Protein AF-A0A2T7SQQ6-F1 (afdb_monomer_lite)

Secondary structure (DSSP, 8-state):
-PPP---PPPPHHHHHHHHHHHHHHHHHHHHHHHHHHHHHHHHHHHHHHTT---TTT-GGGTT--HHHHHHHHHHHHHHHHHHHHHTTSPPHHHHTT-EEEEEEE--TT-SS-EEEEEEEEEETTEEEEEEEEEETTEEEEEEES-HHHHHHHHHHHHHHHHH-

Foldseek 3Di:
DDDPPPPPDPQLQVVVQVVVQVLVLQLQVQLVVLVVLLVVLVVVLVCLVVVHDCCVVPVVCPPPDSVVSNVVSVVSNVVSNVRSQCSLADDPLLNVFWDKDWDWADDPPAPGIKIWIWTWGQFPQGIWIWIWIDDRSDIGIHIDDDSVRSVRSVVVSVVSNVVD

Structure (mmCIF, N/CA/C/O backbone):
data_AF-A0A2T7SQQ6-F1
#
_entry.id   AF-A0A2T7SQQ6-F1
#
loop_
_atom_site.group_PDB
_atom_site.id
_atom_site.type_symbol
_atom_site.label_atom_id
_atom_site.label_alt_id
_atom_site.label_comp_id
_atom_site.label_asym_id
_atom_site.label_entity_id
_atom_site.label_seq_id
_atom_site.pdbx_PDB_ins_code
_atom_site.Cartn_x
_atom_site.Cartn_y
_atom_site.Cartn_z
_atom_site.occupancy
_atom_site.B_iso_or_equiv
_atom_site.auth_seq_id
_atom_site.auth_comp_id
_atom_site.auth_asym_id
_atom_site.auth_atom_id
_atom_site.pdbx_PDB_model_num
ATOM 1 N N . MET A 1 1 ? 51.250 0.784 -14.776 1.00 35.19 1 MET A N 1
ATOM 2 C CA . MET A 1 1 ? 50.158 1.721 -14.440 1.00 35.19 1 MET A CA 1
ATOM 3 C C . MET A 1 1 ? 48.859 0.943 -14.462 1.00 35.19 1 MET A C 1
ATOM 5 O O . MET A 1 1 ? 48.347 0.648 -15.534 1.00 35.19 1 MET A O 1
ATOM 9 N N . THR A 1 2 ? 48.395 0.526 -13.291 1.00 37.59 2 THR A N 1
ATOM 10 C CA . THR A 1 2 ? 47.100 -0.133 -13.105 1.00 37.59 2 THR A CA 1
ATOM 11 C C . THR A 1 2 ? 46.028 0.937 -13.285 1.00 37.59 2 THR A C 1
ATOM 13 O O . THR A 1 2 ? 46.071 1.956 -12.595 1.00 37.59 2 THR A O 1
ATOM 16 N N . ARG A 1 3 ? 45.139 0.776 -14.271 1.00 37.16 3 ARG A N 1
ATOM 17 C CA . ARG A 1 3 ? 43.975 1.661 -14.404 1.00 37.16 3 ARG A CA 1
ATOM 18 C C . ARG A 1 3 ? 43.125 1.499 -13.137 1.00 37.16 3 ARG A C 1
ATOM 20 O O . ARG A 1 3 ? 42.984 0.363 -12.689 1.00 37.16 3 ARG A O 1
ATOM 27 N N . PRO A 1 4 ? 42.597 2.583 -12.547 1.00 46.09 4 PRO A N 1
ATOM 28 C CA . PRO A 1 4 ? 41.595 2.439 -11.506 1.00 46.09 4 PRO A CA 1
ATOM 29 C C . PRO A 1 4 ? 40.387 1.750 -12.140 1.00 46.09 4 PRO A C 1
ATOM 31 O O . PRO A 1 4 ? 39.918 2.202 -13.188 1.00 46.09 4 PRO A O 1
ATOM 34 N N . ASP A 1 5 ? 39.915 0.662 -11.538 1.00 43.72 5 ASP A N 1
ATOM 35 C CA . ASP A 1 5 ? 38.599 0.121 -11.856 1.00 43.72 5 ASP A CA 1
ATOM 36 C C . ASP A 1 5 ? 37.581 1.217 -11.526 1.00 43.72 5 ASP A C 1
ATOM 38 O O . ASP A 1 5 ? 37.320 1.526 -10.363 1.00 43.72 5 ASP A O 1
ATOM 42 N N . LEU A 1 6 ? 37.067 1.869 -12.571 1.00 48.50 6 LEU A N 1
ATOM 43 C CA . LEU A 1 6 ? 35.836 2.642 -12.493 1.00 48.50 6 LEU A CA 1
ATOM 44 C C . LEU A 1 6 ? 34.797 1.676 -11.927 1.00 48.50 6 LEU A C 1
ATOM 46 O O . LEU A 1 6 ? 34.514 0.660 -12.559 1.00 48.50 6 LEU A O 1
ATOM 50 N N . THR A 1 7 ? 34.291 1.941 -10.723 1.00 49.84 7 THR A N 1
ATOM 51 C CA . THR A 1 7 ? 33.172 1.192 -10.145 1.00 49.84 7 THR A CA 1
ATOM 52 C C . THR A 1 7 ? 32.081 1.111 -11.203 1.00 49.84 7 THR A C 1
ATOM 54 O O . THR A 1 7 ? 31.512 2.145 -11.552 1.00 49.84 7 THR A O 1
ATOM 57 N N . ALA A 1 8 ? 31.854 -0.076 -11.771 1.00 56.56 8 ALA A N 1
ATOM 58 C CA . ALA A 1 8 ? 30.802 -0.262 -12.758 1.00 56.56 8 ALA A CA 1
ATOM 59 C C . ALA A 1 8 ? 29.489 0.201 -12.118 1.00 56.56 8 ALA A C 1
ATOM 61 O O . ALA A 1 8 ? 29.136 -0.268 -11.032 1.00 56.56 8 ALA A O 1
ATOM 62 N N . GLU A 1 9 ? 28.813 1.169 -12.738 1.00 73.88 9 GLU A N 1
ATOM 63 C CA . GLU A 1 9 ? 27.486 1.576 -12.289 1.00 73.88 9 GLU A CA 1
ATOM 64 C C . GLU A 1 9 ? 26.586 0.338 -12.271 1.00 73.88 9 GLU A C 1
ATOM 66 O O . GLU A 1 9 ? 26.611 -0.473 -13.202 1.00 73.88 9 GLU A O 1
ATOM 71 N N . LYS A 1 10 ? 25.822 0.166 -11.186 1.00 85.25 10 LYS A N 1
ATOM 72 C CA . LYS A 1 10 ? 24.893 -0.961 -11.064 1.00 85.25 10 LYS A CA 1
ATOM 73 C C . LYS A 1 10 ? 23.949 -0.981 -12.272 1.00 85.25 10 LYS A C 1
ATOM 75 O O . LYS A 1 10 ? 23.483 0.090 -12.669 1.00 85.25 10 LYS A O 1
ATOM 80 N N . PRO A 1 11 ? 23.599 -2.150 -12.829 1.00 93.38 11 PRO A N 1
ATOM 81 C CA . PRO A 1 11 ? 22.569 -2.242 -13.855 1.00 93.38 11 PRO A CA 1
ATOM 82 C C . PRO A 1 11 ? 21.275 -1.545 -13.416 1.00 93.38 11 PRO A C 1
ATOM 84 O O . PRO A 1 11 ? 20.848 -1.679 -12.270 1.00 93.38 11 PRO A O 1
ATOM 87 N N . VAL A 1 12 ? 20.610 -0.834 -14.330 1.00 94.31 12 VAL A N 1
ATOM 88 C CA . VAL A 1 12 ? 19.373 -0.085 -14.024 1.00 94.31 12 VAL A CA 1
ATOM 89 C C . VAL A 1 12 ? 18.290 -0.979 -13.417 1.00 94.31 12 VAL A C 1
ATOM 91 O O . VAL A 1 12 ? 17.565 -0.547 -12.526 1.00 94.31 12 VAL A O 1
ATOM 94 N N . ARG A 1 13 ? 18.211 -2.249 -13.836 1.00 96.75 13 ARG A N 1
ATOM 95 C CA . ARG A 1 13 ? 17.299 -3.233 -13.237 1.00 96.75 13 ARG A CA 1
ATOM 96 C C . ARG A 1 13 ? 17.530 -3.396 -11.738 1.00 96.75 13 ARG A C 1
ATOM 98 O O . ARG A 1 13 ? 16.567 -3.380 -10.981 1.00 96.75 13 ARG A O 1
ATOM 105 N N . GLU A 1 14 ? 18.787 -3.536 -11.327 1.00 95.94 14 GLU A N 1
ATOM 106 C CA . GLU A 1 14 ? 19.154 -3.681 -9.917 1.00 95.94 14 GLU A CA 1
ATOM 107 C C . GLU A 1 14 ? 18.842 -2.398 -9.145 1.00 95.94 14 GLU A C 1
ATOM 109 O O . GLU A 1 14 ? 18.284 -2.460 -8.055 1.00 95.94 14 GLU A O 1
ATOM 114 N N . GLN A 1 15 ? 19.106 -1.228 -9.736 1.00 94.69 15 GLN A N 1
ATOM 115 C CA . GLN A 1 15 ? 18.758 0.057 -9.120 1.00 94.69 15 GLN A CA 1
ATOM 116 C C . GLN A 1 15 ? 17.241 0.202 -8.905 1.00 94.69 15 GLN A C 1
ATOM 118 O O . GLN A 1 15 ? 16.802 0.622 -7.834 1.00 94.69 15 GLN A O 1
ATOM 123 N N . LEU A 1 16 ? 16.430 -0.168 -9.903 1.00 95.31 16 LEU A N 1
ATOM 124 C CA . LEU A 1 16 ? 14.970 -0.151 -9.788 1.00 95.31 16 LEU A CA 1
ATOM 125 C C . LEU A 1 16 ? 14.474 -1.172 -8.766 1.00 95.31 16 LEU A C 1
ATOM 127 O O . LEU A 1 16 ? 13.573 -0.856 -7.993 1.00 95.31 16 LEU A O 1
ATOM 131 N N . GLN A 1 17 ? 15.065 -2.365 -8.722 1.00 97.31 17 GLN A N 1
ATOM 132 C CA . GLN A 1 17 ? 14.718 -3.354 -7.711 1.00 97.31 17 GLN A CA 1
ATOM 133 C C . GLN A 1 17 ? 14.989 -2.808 -6.303 1.00 97.31 17 GLN A C 1
ATOM 135 O O . GLN A 1 17 ? 14.076 -2.798 -5.485 1.00 97.31 17 GLN A O 1
ATOM 140 N N . GLU A 1 18 ? 16.180 -2.265 -6.038 1.00 96.31 18 GLU A N 1
ATOM 141 C CA . GLU A 1 18 ? 16.533 -1.682 -4.734 1.00 96.31 18 GLU A CA 1
ATOM 142 C C . GLU A 1 18 ? 15.607 -0.520 -4.343 1.00 96.31 18 GLU A C 1
ATOM 144 O O . GLU A 1 18 ? 15.176 -0.417 -3.190 1.00 96.31 18 GLU A O 1
ATOM 149 N N . LEU A 1 19 ? 15.257 0.344 -5.301 1.00 95.06 19 LEU A N 1
ATOM 150 C CA . LEU A 1 19 ? 14.306 1.433 -5.083 1.00 95.06 19 LEU A CA 1
ATOM 151 C C . LEU A 1 19 ? 12.936 0.894 -4.650 1.00 95.06 19 LEU A C 1
ATOM 153 O O . LEU A 1 19 ? 12.377 1.342 -3.643 1.00 95.06 19 LEU A O 1
ATOM 157 N N . PHE A 1 20 ? 12.396 -0.070 -5.394 1.00 96.88 20 PHE A N 1
ATOM 158 C CA . PHE A 1 20 ? 11.082 -0.631 -5.104 1.00 96.88 20 PHE A CA 1
ATOM 159 C C . PHE A 1 20 ? 11.085 -1.522 -3.860 1.00 96.88 20 PHE A C 1
ATOM 161 O O . PHE A 1 20 ? 10.079 -1.552 -3.162 1.00 96.88 20 PHE A O 1
ATOM 168 N N . GLU A 1 21 ? 12.202 -2.153 -3.495 1.00 97.81 21 GLU A N 1
ATOM 169 C CA . GLU A 1 21 ? 12.364 -2.835 -2.204 1.00 97.81 21 GLU A CA 1
ATOM 170 C C . GLU A 1 21 ? 12.241 -1.853 -1.035 1.00 97.81 21 GLU A C 1
ATOM 172 O O . GLU A 1 21 ? 11.470 -2.089 -0.102 1.00 97.81 21 GLU A O 1
ATOM 177 N N . GLN A 1 22 ? 12.927 -0.708 -1.094 1.00 96.69 22 GLN A N 1
ATOM 178 C CA . GLN A 1 22 ? 12.827 0.322 -0.054 1.00 96.69 22 GLN A CA 1
ATOM 179 C C . GLN A 1 22 ? 11.421 0.930 0.024 1.00 96.69 22 GLN A C 1
ATOM 181 O O . GLN A 1 22 ? 10.917 1.240 1.108 1.00 96.69 22 GLN A O 1
ATOM 186 N N . MET A 1 23 ? 10.768 1.130 -1.122 1.00 96.56 23 MET A N 1
ATOM 187 C CA . MET A 1 23 ? 9.376 1.578 -1.163 1.00 96.56 23 MET A CA 1
ATOM 188 C C . MET A 1 23 ? 8.447 0.533 -0.553 1.00 96.56 23 MET A C 1
ATOM 190 O O . MET A 1 23 ? 7.685 0.869 0.348 1.00 96.56 23 MET A O 1
ATOM 194 N N . ALA A 1 24 ? 8.581 -0.730 -0.952 1.00 97.44 24 ALA A N 1
ATOM 195 C CA . ALA A 1 24 ? 7.770 -1.826 -0.452 1.00 97.44 24 ALA A CA 1
ATOM 196 C C . ALA A 1 24 ? 7.913 -2.003 1.065 1.00 97.44 24 ALA A C 1
ATOM 198 O O . ALA A 1 24 ? 6.914 -2.191 1.753 1.00 97.44 24 ALA A O 1
ATOM 199 N N . GLN A 1 25 ? 9.124 -1.873 1.615 1.00 97.50 25 GLN A N 1
ATOM 200 C CA . GLN A 1 25 ? 9.353 -1.907 3.065 1.00 97.50 25 GLN A CA 1
ATOM 201 C C . GLN A 1 25 ? 8.603 -0.790 3.798 1.00 97.50 25 GLN A C 1
ATOM 203 O O . GLN A 1 25 ? 7.960 -1.041 4.821 1.00 97.50 25 GLN A O 1
ATOM 208 N N . ARG A 1 26 ? 8.639 0.439 3.267 1.00 97.12 26 ARG A N 1
ATOM 209 C CA . ARG A 1 26 ? 7.895 1.575 3.835 1.00 97.12 26 ARG A CA 1
ATOM 210 C C . ARG A 1 26 ? 6.385 1.373 3.725 1.00 97.12 26 ARG A C 1
ATOM 212 O O . ARG A 1 26 ? 5.682 1.570 4.716 1.00 97.12 26 ARG A O 1
ATOM 219 N N . SER A 1 27 ? 5.901 0.938 2.563 1.00 97.06 27 SER A N 1
ATOM 220 C CA . SER A 1 27 ? 4.491 0.624 2.314 1.00 97.06 27 SER A CA 1
ATOM 221 C C . SER A 1 27 ? 3.983 -0.471 3.244 1.00 97.06 27 SER A C 1
ATOM 223 O O . SER A 1 27 ? 2.947 -0.305 3.883 1.00 97.06 27 SER A O 1
ATOM 225 N N . PHE A 1 28 ? 4.748 -1.549 3.415 1.00 96.94 28 PHE A N 1
ATOM 226 C CA . PHE A 1 28 ? 4.413 -2.629 4.333 1.00 96.94 28 PHE A CA 1
ATOM 227 C C . PHE A 1 28 ? 4.333 -2.134 5.780 1.00 96.94 28 PHE A C 1
ATOM 229 O O . PHE A 1 28 ? 3.354 -2.413 6.469 1.00 96.94 28 PHE A O 1
ATOM 236 N N . ALA A 1 29 ? 5.307 -1.345 6.245 1.00 96.62 29 ALA A N 1
ATOM 237 C CA . ALA A 1 29 ? 5.280 -0.781 7.595 1.00 96.62 29 ALA A CA 1
ATOM 238 C C . ALA A 1 29 ? 4.061 0.138 7.821 1.00 96.62 29 ALA A C 1
ATOM 240 O O . ALA A 1 29 ? 3.371 0.019 8.836 1.00 96.62 29 ALA A O 1
ATOM 241 N N . ALA A 1 30 ? 3.752 1.014 6.861 1.00 97.12 30 ALA A N 1
ATOM 242 C CA . ALA A 1 30 ? 2.566 1.870 6.907 1.00 97.12 30 ALA A CA 1
ATOM 243 C C . ALA A 1 30 ? 1.254 1.060 6.878 1.00 97.12 30 ALA A C 1
ATOM 245 O O . ALA A 1 30 ? 0.308 1.374 7.611 1.00 97.12 30 ALA A O 1
ATOM 246 N N . SER A 1 31 ? 1.216 -0.018 6.092 1.00 96.56 31 SER A N 1
ATOM 247 C CA . SER A 1 31 ? 0.090 -0.949 6.039 1.00 96.56 31 SER A CA 1
ATOM 248 C C . SER A 1 31 ? -0.116 -1.645 7.386 1.00 96.56 31 SER A C 1
ATOM 250 O O . SER A 1 31 ? -1.222 -1.625 7.922 1.00 96.56 31 SER A O 1
ATOM 252 N N . MET A 1 32 ? 0.953 -2.149 8.012 1.00 95.38 32 MET A N 1
ATOM 253 C CA . MET A 1 32 ? 0.893 -2.771 9.341 1.00 95.38 32 MET A CA 1
ATOM 254 C C . MET A 1 32 ? 0.399 -1.803 10.421 1.00 95.38 32 MET A C 1
ATOM 256 O O . MET A 1 32 ? -0.435 -2.177 11.243 1.00 95.38 32 MET A O 1
ATOM 260 N N . ASN A 1 33 ? 0.848 -0.545 10.403 1.00 96.50 33 ASN A N 1
ATOM 261 C CA . ASN A 1 33 ? 0.335 0.477 11.322 1.00 96.50 33 ASN A CA 1
ATOM 262 C C . ASN A 1 33 ? -1.174 0.692 11.149 1.00 96.50 33 ASN A C 1
ATOM 264 O O . ASN A 1 33 ? -1.904 0.847 12.128 1.00 96.50 33 ASN A O 1
ATOM 268 N N . SER A 1 34 ? -1.653 0.663 9.907 1.00 96.62 34 SER A N 1
ATOM 269 C CA . SER A 1 34 ? -3.074 0.807 9.596 1.00 96.62 34 SER A CA 1
ATOM 270 C C . SER A 1 34 ? -3.881 -0.427 10.017 1.00 96.62 34 SER A C 1
ATOM 272 O O . SER A 1 34 ? -4.944 -0.280 10.615 1.00 96.62 34 SER A O 1
ATOM 274 N N . LEU A 1 35 ? -3.357 -1.640 9.819 1.00 94.19 35 LEU A N 1
ATOM 275 C CA . LEU A 1 35 ? -3.991 -2.877 10.291 1.00 94.19 35 LEU A CA 1
ATOM 276 C C . LEU A 1 35 ? -4.055 -2.963 11.821 1.00 94.19 35 LEU A C 1
ATOM 278 O O . LEU A 1 35 ? -5.064 -3.397 12.368 1.00 94.19 35 LEU A O 1
ATOM 282 N N . ASN A 1 36 ? -3.037 -2.475 12.533 1.00 94.56 36 ASN A N 1
ATOM 283 C CA . ASN A 1 36 ? -3.092 -2.384 13.994 1.00 94.56 36 ASN A CA 1
ATOM 284 C C . ASN A 1 36 ? -4.250 -1.490 14.462 1.00 94.56 36 ASN A C 1
ATOM 286 O O . ASN A 1 36 ? -4.920 -1.809 15.443 1.00 94.56 36 ASN A O 1
ATOM 290 N N . ARG A 1 37 ? -4.533 -0.401 13.736 1.00 95.25 37 ARG A N 1
ATOM 291 C CA . ARG A 1 37 ? -5.697 0.455 14.010 1.00 95.25 37 ARG A CA 1
ATOM 292 C C . ARG A 1 37 ? -7.015 -0.263 13.722 1.00 95.25 37 ARG A C 1
ATOM 294 O O . ARG A 1 37 ? -7.954 -0.092 14.488 1.00 95.25 37 ARG A O 1
ATOM 301 N N . VAL A 1 38 ? -7.090 -1.081 12.668 1.00 94.69 38 VAL A N 1
ATOM 302 C CA . VAL A 1 38 ? -8.266 -1.937 12.414 1.00 94.69 38 VAL A CA 1
ATOM 303 C C . VAL A 1 38 ? -8.522 -2.852 13.610 1.00 94.69 38 VAL A C 1
ATOM 305 O O . VAL A 1 38 ? -9.622 -2.827 14.153 1.00 94.69 38 VAL A O 1
ATOM 308 N N . ASN A 1 39 ? -7.494 -3.565 14.081 1.00 93.19 39 ASN A N 1
ATOM 309 C CA . ASN A 1 39 ? -7.605 -4.460 15.236 1.00 93.19 39 ASN A CA 1
ATOM 310 C C . ASN A 1 39 ? -8.049 -3.718 16.505 1.00 93.19 39 ASN A C 1
ATOM 312 O O . ASN A 1 39 ? -8.872 -4.225 17.264 1.00 93.19 39 ASN A O 1
ATOM 316 N N . PHE A 1 40 ? -7.537 -2.503 16.723 1.00 93.00 40 PHE A N 1
ATOM 317 C CA . PHE A 1 40 ? -7.964 -1.656 17.835 1.00 93.00 40 PHE A CA 1
ATOM 318 C C . PHE A 1 40 ? -9.464 -1.334 17.765 1.00 93.00 40 PHE A C 1
ATOM 320 O O . PHE A 1 40 ? -10.185 -1.565 18.735 1.00 93.00 40 PHE A O 1
ATOM 327 N N . TYR A 1 41 ? -9.960 -0.851 16.620 1.00 94.62 41 TYR A N 1
ATOM 328 C CA . TYR A 1 41 ? -11.379 -0.508 16.479 1.00 94.62 41 TYR A CA 1
ATOM 329 C C . TYR A 1 41 ? -12.299 -1.737 16.477 1.00 94.62 41 TYR A C 1
ATOM 331 O O . TYR A 1 41 ? -13.442 -1.627 16.922 1.00 94.62 41 TYR A O 1
ATOM 339 N N . ASP A 1 42 ? -11.812 -2.900 16.041 1.00 94.00 42 ASP A N 1
ATOM 340 C CA . ASP A 1 42 ? -12.525 -4.174 16.181 1.00 94.00 42 ASP A CA 1
ATOM 341 C C . ASP A 1 42 ? -12.673 -4.560 17.661 1.00 94.00 42 ASP A C 1
ATOM 343 O O . ASP A 1 42 ? -13.769 -4.913 18.097 1.00 94.00 42 ASP A O 1
ATOM 347 N N . GLY A 1 43 ? -11.621 -4.385 18.468 1.00 92.81 43 GLY A N 1
ATOM 348 C CA . GLY A 1 43 ? -11.678 -4.577 19.921 1.00 92.81 43 GLY A CA 1
ATOM 349 C C . GLY A 1 43 ? -12.626 -3.603 20.629 1.00 92.81 43 GLY A C 1
ATOM 350 O O . GLY A 1 43 ? -13.434 -4.024 21.458 1.00 92.81 43 GLY A O 1
ATOM 351 N N . VAL A 1 44 ? -12.583 -2.314 20.267 1.00 91.50 44 VAL A N 1
ATOM 352 C CA . VAL A 1 44 ? -13.532 -1.300 20.766 1.00 91.50 44 VAL A CA 1
ATOM 353 C C . VAL A 1 44 ? -14.967 -1.696 20.425 1.00 91.50 44 VAL A C 1
ATOM 355 O O . VAL A 1 44 ? -15.840 -1.664 21.290 1.00 91.50 44 VAL A O 1
ATOM 358 N N . THR A 1 45 ? -15.202 -2.111 19.178 1.00 93.44 45 THR A N 1
ATOM 359 C CA . THR A 1 45 ? -16.530 -2.510 18.709 1.00 93.44 45 THR A CA 1
ATOM 360 C C . THR A 1 45 ? -17.060 -3.698 19.507 1.00 93.44 45 THR A C 1
ATOM 362 O O . THR A 1 45 ? -18.163 -3.625 20.042 1.00 93.44 45 THR A O 1
ATOM 365 N N . ALA A 1 46 ? -16.245 -4.740 19.682 1.00 93.88 46 ALA A N 1
ATOM 366 C CA . ALA A 1 46 ? -16.622 -5.927 20.442 1.00 93.88 46 ALA A CA 1
ATOM 367 C C . ALA A 1 46 ? -16.930 -5.621 21.920 1.00 93.88 46 ALA A C 1
ATOM 369 O O . ALA A 1 46 ? -17.886 -6.158 22.479 1.00 93.88 46 ALA A O 1
ATOM 370 N N . ARG A 1 47 ? -16.154 -4.736 22.565 1.00 92.12 47 ARG A N 1
ATOM 371 C CA . ARG A 1 47 ? -16.392 -4.336 23.964 1.00 92.12 47 ARG A CA 1
ATOM 372 C C . ARG A 1 47 ? -17.696 -3.560 24.122 1.00 92.12 47 ARG A C 1
ATOM 374 O O . ARG A 1 47 ? -18.446 -3.836 25.056 1.00 92.12 47 ARG A O 1
ATOM 381 N N . LEU A 1 48 ? -17.978 -2.636 23.205 1.00 91.75 48 LEU A N 1
ATOM 382 C CA . LEU A 1 48 ? -19.242 -1.903 23.192 1.00 91.75 48 LEU A CA 1
ATOM 383 C C . LEU A 1 48 ? -20.417 -2.852 22.931 1.00 91.75 48 LEU A C 1
ATOM 385 O O . LEU A 1 48 ? -21.412 -2.772 23.635 1.00 91.75 48 LEU A O 1
ATOM 389 N N . GLU A 1 49 ? -20.315 -3.794 21.990 1.00 92.50 49 GLU A N 1
ATOM 390 C CA . GLU A 1 49 ? -21.375 -4.786 21.723 1.00 92.50 49 GLU A CA 1
ATOM 391 C C . GLU A 1 49 ? -21.668 -5.687 22.937 1.00 92.50 49 GLU A C 1
ATOM 393 O O . GLU A 1 49 ? -22.811 -6.093 23.143 1.00 92.50 49 GLU A O 1
ATOM 398 N N . ALA A 1 50 ? -20.671 -5.936 23.790 1.00 93.00 50 ALA A N 1
ATOM 399 C CA . ALA A 1 50 ? -20.835 -6.639 25.063 1.00 93.00 50 ALA A CA 1
ATOM 400 C C . ALA A 1 50 ? -21.426 -5.769 26.198 1.00 93.00 50 ALA A C 1
ATOM 402 O O . ALA A 1 50 ? -21.565 -6.250 27.323 1.00 93.00 50 ALA A O 1
ATOM 403 N N . GLY A 1 51 ? -21.760 -4.501 25.934 1.00 88.38 51 GLY A N 1
ATOM 404 C CA . GLY A 1 51 ? -22.266 -3.552 26.931 1.00 88.38 51 GLY A CA 1
ATOM 405 C C . GLY A 1 51 ? -21.186 -2.967 27.847 1.00 88.38 51 GLY A C 1
ATOM 406 O O . GLY A 1 51 ? -21.509 -2.434 28.907 1.00 88.38 51 GLY A O 1
ATOM 407 N N . GLY A 1 52 ? -19.909 -3.091 27.477 1.00 86.62 52 GLY A N 1
ATOM 408 C CA . GLY A 1 52 ? -18.797 -2.509 28.220 1.00 86.62 52 GLY A CA 1
ATOM 409 C C . GLY A 1 52 ? -18.635 -1.010 27.959 1.00 86.62 52 GLY A C 1
ATOM 410 O O . GLY A 1 52 ? -18.883 -0.531 26.855 1.00 86.62 52 GLY A O 1
ATOM 411 N N . ASP A 1 53 ? -18.154 -0.283 28.965 1.00 84.38 53 ASP A N 1
ATOM 412 C CA . ASP A 1 53 ? -17.725 1.112 28.828 1.00 84.38 53 ASP A CA 1
ATOM 413 C C . ASP A 1 53 ? -16.256 1.168 28.387 1.00 84.38 53 ASP A C 1
ATOM 415 O O . ASP A 1 53 ? -15.451 0.358 28.850 1.00 84.38 53 ASP A O 1
ATOM 419 N N . ILE A 1 54 ? -15.910 2.095 27.494 1.00 87.12 54 ILE A N 1
ATOM 420 C CA . ILE A 1 54 ? -14.544 2.338 27.002 1.00 87.12 54 ILE A CA 1
ATOM 421 C C . ILE A 1 54 ? -13.975 3.687 27.461 1.00 87.12 54 ILE A C 1
ATOM 423 O O . ILE A 1 54 ? -12.863 4.027 27.067 1.00 87.12 54 ILE A O 1
ATOM 427 N N . SER A 1 55 ? -14.727 4.469 28.239 1.00 85.69 55 SER A N 1
ATOM 428 C CA . SER A 1 55 ? -14.385 5.850 28.605 1.00 85.69 55 SER A CA 1
ATOM 429 C C . SER A 1 55 ? -13.037 5.990 29.328 1.00 85.69 55 SER A C 1
ATOM 431 O O . SER A 1 55 ? -12.368 7.009 29.176 1.00 85.69 55 SER A O 1
ATOM 433 N N . GLU A 1 56 ? -12.590 4.956 30.048 1.00 84.62 56 GLU A N 1
ATOM 434 C CA . GLU A 1 56 ? -11.264 4.923 30.683 1.00 84.62 56 GLU A CA 1
ATOM 435 C C . GLU A 1 56 ? -10.115 4.836 29.664 1.00 84.62 56 GLU A C 1
ATOM 437 O O . GLU A 1 56 ? -9.072 5.459 29.854 1.00 84.62 56 GLU A O 1
ATOM 442 N N . ASP A 1 57 ? -10.310 4.087 28.575 1.00 81.75 57 ASP A N 1
ATOM 443 C CA . ASP A 1 57 ? -9.299 3.874 27.531 1.00 81.75 57 ASP A CA 1
ATOM 444 C C . ASP A 1 57 ? -9.374 4.939 26.427 1.00 81.75 57 ASP A C 1
ATOM 446 O O . ASP A 1 57 ? -8.381 5.229 25.757 1.00 81.75 57 ASP A O 1
ATOM 450 N N . VAL A 1 58 ? -10.565 5.509 26.224 1.00 84.44 58 VAL A N 1
ATOM 451 C CA . VAL A 1 58 ? -10.863 6.547 25.235 1.00 84.44 58 VAL A CA 1
ATOM 452 C C . VAL A 1 58 ? -11.623 7.674 25.938 1.00 84.44 58 VAL A C 1
ATOM 454 O O . VAL A 1 58 ? -12.856 7.717 25.879 1.00 84.44 58 VAL A O 1
ATOM 457 N N . PRO A 1 59 ? -10.916 8.602 26.605 1.00 86.12 59 PRO A N 1
ATOM 458 C CA . PRO A 1 59 ? -11.541 9.715 27.316 1.00 86.12 59 PRO A CA 1
ATOM 459 C C . PRO A 1 59 ? -12.470 10.556 26.434 1.00 86.12 59 PRO A C 1
ATOM 461 O O . PRO A 1 59 ? -13.461 11.096 26.923 1.00 86.12 59 PRO A O 1
ATOM 464 N N . GLU A 1 60 ? -12.206 10.625 25.126 1.00 87.00 60 GLU A N 1
ATOM 465 C CA . GLU A 1 60 ? -13.034 11.309 24.129 1.00 87.00 60 GLU A CA 1
ATOM 466 C C . GLU A 1 60 ? -14.432 10.690 23.958 1.00 87.00 60 GLU A C 1
ATOM 468 O O . GLU A 1 60 ? -15.320 11.341 23.411 1.00 87.00 60 GLU A O 1
ATOM 473 N N . ALA A 1 61 ? -14.647 9.455 24.425 1.00 86.38 61 ALA A N 1
ATOM 474 C CA . ALA A 1 61 ? -15.956 8.806 24.438 1.00 86.38 61 ALA A CA 1
ATOM 475 C C . ALA A 1 61 ? -16.830 9.239 25.632 1.00 86.38 61 ALA A C 1
ATOM 477 O O . ALA A 1 61 ? -18.021 8.927 25.668 1.00 86.38 61 ALA A O 1
ATOM 478 N N . THR A 1 62 ? -16.268 9.960 26.610 1.00 89.25 62 THR A N 1
ATOM 479 C CA . THR A 1 62 ? -16.985 10.370 27.824 1.00 89.25 62 THR A CA 1
ATOM 480 C C . THR A 1 62 ? -18.192 11.244 27.486 1.00 89.25 62 THR A C 1
ATOM 482 O O . THR A 1 62 ? -18.060 12.307 26.883 1.00 89.25 62 THR A O 1
ATOM 485 N N . GLY A 1 63 ? -19.378 10.816 27.925 1.00 86.31 63 GLY A N 1
ATOM 486 C CA . GLY A 1 63 ? -20.628 11.550 27.713 1.00 86.31 63 GLY A CA 1
ATOM 487 C C . GLY A 1 63 ? -21.263 11.362 26.332 1.00 86.31 63 GLY A C 1
ATOM 488 O O . GLY A 1 63 ? -22.324 11.936 26.093 1.00 86.31 63 GLY A O 1
ATOM 489 N N . LEU A 1 64 ? -20.663 10.555 25.449 1.00 89.00 64 LEU A N 1
ATOM 490 C CA . LEU A 1 64 ? -21.286 10.128 24.196 1.00 89.00 64 LEU A CA 1
ATOM 491 C C . LEU A 1 64 ? -22.161 8.892 24.419 1.00 89.00 64 LEU A C 1
ATOM 493 O O . LEU A 1 64 ? -21.897 8.069 25.298 1.00 89.00 64 LEU A O 1
ATOM 497 N N . SER A 1 65 ? -23.197 8.738 23.598 1.00 90.19 65 SER A N 1
ATOM 498 C CA . SER A 1 65 ? -23.986 7.507 23.582 1.00 90.19 65 SER A CA 1
ATOM 499 C C . SER A 1 65 ? -23.201 6.353 22.951 1.00 90.19 65 SER A C 1
ATOM 501 O O . SER A 1 65 ? -22.349 6.544 22.081 1.00 90.19 65 SER A O 1
ATOM 503 N N . GLN A 1 66 ? -23.529 5.124 23.350 1.00 89.38 66 GLN A N 1
ATOM 504 C CA . GLN A 1 66 ? -22.915 3.914 22.801 1.00 89.38 66 GLN A CA 1
ATOM 505 C C . GLN A 1 66 ? -23.046 3.836 21.269 1.00 89.38 66 GLN A C 1
ATOM 507 O O . GLN A 1 66 ? -22.089 3.460 20.592 1.00 89.38 66 GLN A O 1
ATOM 512 N N . ASP A 1 67 ? -24.190 4.250 20.718 1.00 91.12 67 ASP A N 1
ATOM 513 C CA . ASP A 1 67 ? -24.440 4.266 19.272 1.00 91.12 67 ASP A CA 1
ATOM 514 C C . ASP A 1 67 ? -23.541 5.270 18.534 1.00 91.12 67 ASP A C 1
ATOM 516 O O . ASP A 1 67 ? -23.023 4.970 17.454 1.00 91.12 67 ASP A O 1
ATOM 520 N N . GLU A 1 68 ? -23.301 6.448 19.120 1.00 92.25 68 GLU A N 1
ATOM 521 C CA . GLU A 1 68 ? -22.390 7.450 18.554 1.00 92.25 68 GLU A CA 1
ATOM 522 C C . GLU A 1 68 ? -20.951 6.935 18.530 1.00 92.25 68 GLU A C 1
ATOM 524 O O . GLU A 1 68 ? -20.281 6.996 17.493 1.00 92.25 68 GLU A O 1
ATOM 529 N N . VAL A 1 69 ? -20.488 6.364 19.645 1.00 92.69 69 VAL A N 1
ATOM 530 C CA . VAL A 1 69 ? -19.142 5.786 19.741 1.00 92.69 69 VAL A CA 1
ATOM 531 C C . VAL A 1 69 ? -18.990 4.628 18.750 1.00 92.69 69 VAL A C 1
ATOM 533 O O . VAL A 1 69 ? -17.981 4.541 18.045 1.00 92.69 69 VAL A O 1
ATOM 536 N N . MET A 1 70 ? -20.015 3.781 18.616 1.00 93.75 70 MET A N 1
ATOM 537 C CA . MET A 1 70 ? -20.046 2.683 17.652 1.00 93.75 70 MET A CA 1
ATOM 538 C C . MET A 1 70 ? -19.911 3.174 16.208 1.00 93.75 70 MET A C 1
ATOM 540 O O . MET A 1 70 ? -19.114 2.637 15.431 1.00 93.75 70 MET A O 1
ATOM 544 N N . ALA A 1 71 ? -20.676 4.199 15.828 1.00 94.88 71 ALA A N 1
ATOM 545 C CA . ALA A 1 71 ? -20.632 4.762 14.484 1.00 94.88 71 ALA A CA 1
ATOM 546 C C . ALA A 1 71 ? -19.242 5.332 14.156 1.00 94.88 71 ALA A C 1
ATOM 548 O O . ALA A 1 71 ? -18.708 5.095 13.066 1.00 94.88 71 ALA A O 1
ATOM 549 N N . VAL A 1 72 ? -18.625 6.034 15.112 1.00 94.19 72 VAL A N 1
ATOM 550 C CA . VAL A 1 72 ? -17.271 6.581 14.965 1.00 94.19 72 VAL A CA 1
ATOM 551 C C . VAL A 1 72 ? -16.235 5.463 14.843 1.00 94.19 72 VAL A C 1
ATOM 553 O O . VAL A 1 72 ? -15.430 5.494 13.909 1.00 94.19 72 VAL A O 1
ATOM 556 N N . ALA A 1 73 ? -16.278 4.448 15.711 1.00 94.44 73 ALA A N 1
ATOM 557 C CA . ALA A 1 73 ? -15.350 3.318 15.671 1.00 94.44 73 ALA A CA 1
ATOM 558 C C . ALA A 1 73 ? -15.393 2.597 14.313 1.00 94.44 73 ALA A C 1
ATOM 560 O O . ALA A 1 73 ? -14.352 2.385 13.689 1.00 94.44 73 ALA A O 1
ATOM 561 N N . ARG A 1 74 ? -16.594 2.315 13.789 1.00 95.88 74 ARG A N 1
ATOM 562 C CA . ARG A 1 74 ? -16.779 1.679 12.47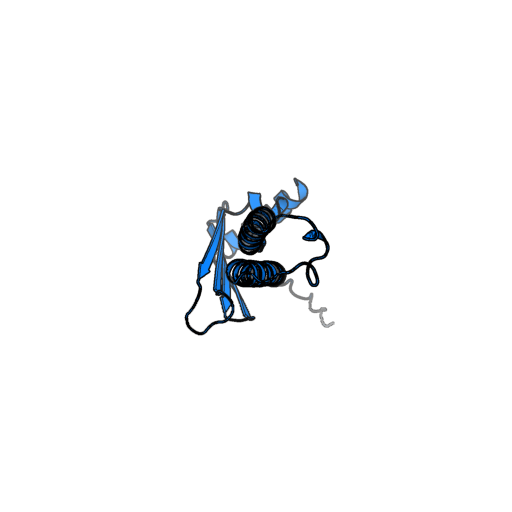1 1.00 95.88 74 ARG A CA 1
ATOM 563 C C . ARG A 1 74 ? -16.226 2.531 11.329 1.00 95.88 74 ARG A C 1
ATOM 565 O O . ARG A 1 74 ? -15.554 2.006 10.440 1.00 95.88 74 ARG A O 1
ATOM 572 N N . LYS A 1 75 ? -16.455 3.847 11.364 1.00 97.00 75 LYS A N 1
ATOM 573 C CA . LYS A 1 75 ? -15.904 4.780 10.371 1.00 97.00 75 LYS A CA 1
ATOM 574 C C . LYS A 1 75 ? -14.374 4.790 10.400 1.00 97.00 75 LYS A C 1
ATOM 576 O O . LYS A 1 75 ? -13.742 4.672 9.351 1.00 97.00 75 LYS A O 1
ATOM 581 N N . LEU A 1 76 ? -13.773 4.912 11.583 1.00 96.25 76 LEU A N 1
ATOM 582 C CA . LEU A 1 76 ? -12.316 4.953 11.734 1.00 96.25 76 LEU A CA 1
ATOM 583 C C . LEU A 1 76 ? -11.666 3.618 11.354 1.00 96.25 76 LEU A C 1
ATOM 585 O O . LEU A 1 76 ? -10.617 3.610 10.708 1.00 96.25 76 LEU A O 1
ATOM 589 N N . ARG A 1 77 ? -12.324 2.496 11.661 1.00 96.44 77 ARG A N 1
ATOM 590 C CA . ARG A 1 77 ? -11.941 1.164 11.187 1.00 96.44 77 ARG A CA 1
ATOM 591 C C . ARG A 1 77 ? -11.912 1.093 9.662 1.00 96.44 77 ARG A C 1
ATOM 593 O O . ARG A 1 77 ? -10.921 0.642 9.096 1.00 96.44 77 ARG A O 1
ATOM 600 N N . GLN A 1 78 ? -12.965 1.557 8.988 1.00 96.81 78 GLN A N 1
ATOM 601 C CA . GLN A 1 78 ? -13.028 1.558 7.523 1.00 96.81 78 GLN A CA 1
ATOM 602 C C . GLN A 1 78 ? -11.924 2.428 6.908 1.00 96.81 78 GLN A C 1
ATOM 604 O O . GLN A 1 78 ? -11.283 2.017 5.943 1.00 96.81 78 GLN A O 1
ATOM 609 N N . GLN A 1 79 ? -11.663 3.605 7.483 1.00 97.56 79 GLN A N 1
ATOM 610 C CA . GLN A 1 79 ? -10.568 4.474 7.047 1.00 97.56 79 GLN A CA 1
ATOM 611 C C . GLN A 1 79 ? -9.200 3.812 7.236 1.00 97.56 79 GLN A C 1
ATOM 613 O O . GLN A 1 79 ? -8.355 3.898 6.350 1.00 97.56 79 GLN A O 1
ATOM 618 N N . ALA A 1 80 ? -8.984 3.127 8.361 1.00 96.88 80 ALA A N 1
ATOM 619 C CA . ALA A 1 80 ? -7.755 2.385 8.615 1.00 96.88 80 ALA A CA 1
ATOM 620 C C . ALA A 1 80 ? -7.585 1.206 7.642 1.00 96.88 80 ALA A C 1
ATOM 622 O O . ALA A 1 80 ? -6.499 1.015 7.101 1.00 96.88 80 ALA A O 1
ATOM 623 N N . ALA A 1 81 ? -8.654 0.463 7.349 1.00 94.19 81 ALA A N 1
ATOM 624 C CA . ALA A 1 81 ? -8.625 -0.610 6.358 1.00 94.19 81 ALA A CA 1
ATOM 625 C C . ALA A 1 81 ? -8.295 -0.078 4.951 1.00 94.19 81 ALA A C 1
ATOM 627 O O . ALA A 1 81 ? -7.464 -0.656 4.256 1.00 94.19 81 ALA A O 1
ATOM 628 N N . GLY A 1 82 ? -8.880 1.060 4.559 1.00 95.38 82 GLY A N 1
ATOM 629 C CA . GLY A 1 82 ? -8.533 1.745 3.311 1.00 95.38 82 GLY A CA 1
ATOM 630 C C . GLY A 1 82 ? -7.067 2.187 3.278 1.00 95.38 82 GLY A C 1
ATOM 631 O O . GLY A 1 82 ? -6.356 1.888 2.323 1.00 95.38 82 GLY A O 1
ATOM 632 N N . ALA A 1 83 ? -6.579 2.809 4.355 1.00 96.56 83 ALA A N 1
ATOM 633 C CA . ALA A 1 83 ? -5.185 3.236 4.474 1.00 96.56 83 ALA A CA 1
ATOM 634 C C . ALA A 1 83 ? -4.187 2.066 4.402 1.00 96.56 83 ALA A C 1
ATOM 636 O O . ALA A 1 83 ? -3.094 2.234 3.868 1.00 96.56 83 ALA A O 1
ATOM 637 N N . ALA A 1 84 ? -4.561 0.872 4.879 1.00 95.25 84 ALA A N 1
ATOM 638 C CA . ALA A 1 84 ? -3.722 -0.319 4.762 1.00 95.25 84 ALA A CA 1
ATOM 639 C C . ALA A 1 84 ? -3.485 -0.740 3.301 1.00 95.25 84 ALA A C 1
ATOM 641 O O . ALA A 1 84 ? -2.404 -1.239 2.983 1.00 95.25 84 ALA A O 1
ATOM 642 N N . ILE A 1 85 ? -4.470 -0.525 2.423 1.00 94.31 85 ILE A N 1
ATOM 643 C CA . ILE A 1 85 ? -4.362 -0.789 0.983 1.00 94.31 85 ILE A CA 1
ATOM 644 C C . ILE A 1 85 ? -3.659 0.371 0.274 1.00 94.31 85 ILE A C 1
ATOM 646 O O . ILE A 1 85 ? -2.684 0.137 -0.436 1.00 94.31 85 ILE A O 1
ATOM 650 N N . SER A 1 86 ? -4.083 1.615 0.514 1.00 95.06 86 SER A N 1
ATOM 651 C CA . SER A 1 86 ? -3.493 2.790 -0.143 1.00 95.06 86 SER A CA 1
ATOM 652 C C . SER A 1 86 ? -2.035 3.048 0.250 1.00 95.06 86 SER A C 1
ATOM 654 O O . SER A 1 86 ? -1.324 3.739 -0.468 1.00 95.06 86 SER A O 1
ATOM 656 N N . ALA A 1 87 ? -1.533 2.442 1.333 1.00 96.62 87 ALA A N 1
ATOM 657 C CA . ALA A 1 87 ? -0.106 2.444 1.664 1.00 96.62 87 ALA A CA 1
ATOM 658 C C . ALA A 1 87 ? 0.791 1.873 0.545 1.00 96.62 87 ALA A C 1
ATOM 660 O O . ALA A 1 87 ? 1.985 2.169 0.512 1.00 96.62 87 ALA A O 1
ATOM 661 N N . TRP A 1 88 ? 0.232 1.058 -0.353 1.00 96.75 88 TRP A N 1
ATOM 662 C CA . TRP A 1 88 ? 0.922 0.465 -1.502 1.00 96.75 88 TRP A CA 1
ATOM 663 C C . TRP A 1 88 ? 0.825 1.302 -2.783 1.00 96.75 88 TRP A C 1
ATOM 665 O O . TRP A 1 88 ? 1.403 0.932 -3.804 1.00 96.75 88 TRP A O 1
ATOM 675 N N . GLU A 1 89 ? 0.090 2.413 -2.760 1.00 94.19 89 GLU A N 1
ATOM 676 C CA . GLU A 1 89 ? 0.023 3.328 -3.894 1.00 94.19 89 GLU A CA 1
ATOM 677 C C . GLU A 1 89 ? 1.348 4.083 -4.060 1.00 94.19 89 GLU A C 1
ATOM 679 O O . GLU A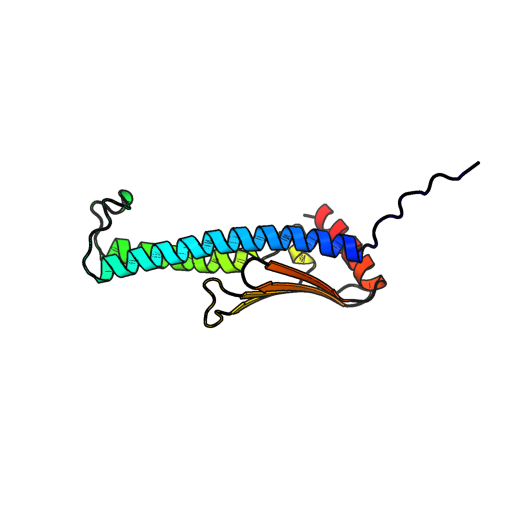 1 89 ? 2.046 4.410 -3.096 1.00 94.19 89 GLU A O 1
ATOM 684 N N . LEU A 1 90 ? 1.703 4.368 -5.312 1.00 92.88 90 LEU A N 1
ATOM 685 C CA . LEU A 1 90 ? 2.878 5.172 -5.627 1.00 92.88 90 LEU A CA 1
ATOM 686 C C . LEU A 1 90 ? 2.598 6.656 -5.369 1.00 92.88 90 LEU A C 1
ATOM 688 O O . LEU A 1 90 ? 1.462 7.120 -5.466 1.00 92.88 90 LEU A O 1
ATOM 692 N N . SER A 1 91 ? 3.655 7.426 -5.097 1.00 90.06 91 SER A N 1
ATOM 693 C CA . SER A 1 91 ? 3.549 8.887 -5.038 1.00 90.06 91 SER A CA 1
ATOM 694 C C . SER A 1 91 ? 3.048 9.447 -6.370 1.00 90.06 91 SER A C 1
ATOM 696 O O . SER A 1 91 ? 3.273 8.845 -7.418 1.00 90.06 91 SER A O 1
ATOM 698 N N . ALA A 1 92 ? 2.432 10.632 -6.355 1.00 87.00 92 ALA A N 1
ATOM 699 C CA . ALA A 1 92 ? 1.912 11.267 -7.570 1.00 87.00 92 ALA A CA 1
ATOM 700 C C . ALA A 1 92 ? 2.963 11.373 -8.697 1.00 87.00 92 ALA A C 1
ATOM 702 O O . ALA A 1 92 ? 2.639 11.139 -9.860 1.00 87.00 92 ALA A O 1
ATOM 703 N N . ALA A 1 93 ? 4.226 11.634 -8.337 1.00 85.31 93 ALA A N 1
ATOM 704 C CA . ALA A 1 93 ? 5.347 11.711 -9.275 1.00 85.31 93 ALA A CA 1
ATOM 705 C C . ALA A 1 93 ? 5.599 10.397 -10.036 1.00 85.31 93 ALA A C 1
ATOM 707 O O . ALA A 1 93 ? 5.974 10.421 -11.205 1.00 85.31 93 ALA A O 1
ATOM 708 N N . LEU A 1 94 ? 5.384 9.250 -9.386 1.00 87.38 94 LEU A N 1
ATOM 709 C CA . LEU A 1 94 ? 5.601 7.932 -9.982 1.00 87.38 94 LEU A CA 1
ATOM 710 C C . LEU A 1 94 ? 4.311 7.329 -10.542 1.00 87.38 94 LEU A C 1
ATOM 712 O O . LEU A 1 94 ? 4.350 6.654 -11.565 1.00 87.38 94 LEU A O 1
ATOM 716 N N . ALA A 1 95 ? 3.166 7.590 -9.912 1.00 88.62 95 ALA A N 1
ATOM 717 C CA . ALA A 1 95 ? 1.876 7.003 -10.258 1.00 88.62 95 ALA A CA 1
ATOM 718 C C . ALA A 1 95 ? 1.471 7.248 -11.720 1.00 88.62 95 ALA A C 1
ATOM 720 O O . ALA A 1 95 ? 0.827 6.396 -12.323 1.00 88.62 95 ALA A O 1
ATOM 721 N N . SER A 1 96 ? 1.894 8.364 -12.321 1.00 87.12 96 SER A N 1
ATOM 722 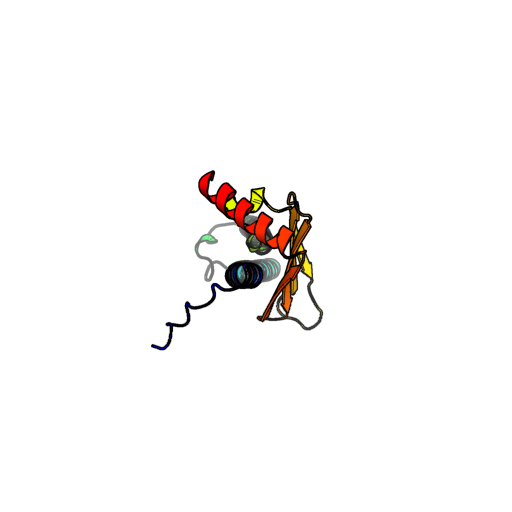C CA . SER A 1 96 ? 1.648 8.668 -13.738 1.00 87.12 96 SER A CA 1
ATOM 723 C C . SER A 1 96 ? 2.275 7.657 -14.706 1.00 87.12 96 SER A C 1
ATOM 725 O O . SER A 1 96 ? 1.780 7.485 -15.817 1.00 87.12 96 SER A O 1
ATOM 727 N N . SER A 1 97 ? 3.345 6.976 -14.289 1.00 89.38 97 SER A N 1
ATOM 728 C CA . SER A 1 97 ? 4.076 6.011 -15.115 1.00 89.38 97 SER A CA 1
ATOM 7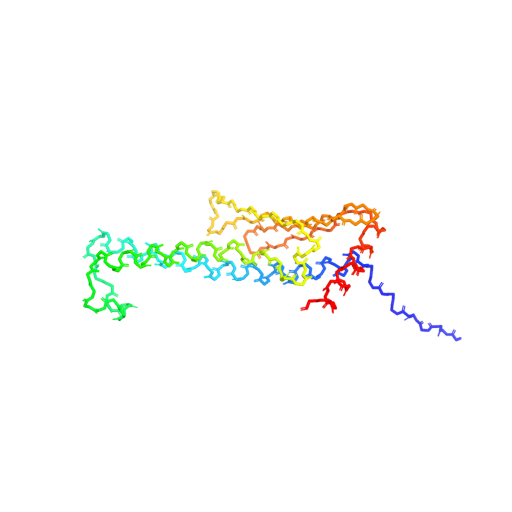29 C C . SER A 1 97 ? 3.569 4.580 -14.978 1.00 89.38 97 SER A C 1
ATOM 731 O O . SER A 1 97 ? 3.978 3.726 -15.760 1.00 89.38 97 SER A O 1
ATOM 733 N N . PHE A 1 98 ? 2.693 4.301 -14.009 1.00 95.12 98 PHE A N 1
ATOM 734 C CA . PHE A 1 98 ? 2.300 2.936 -13.680 1.00 95.12 98 PHE A CA 1
ATOM 735 C C . PHE A 1 98 ? 0.791 2.770 -13.562 1.00 95.12 98 PHE A C 1
ATOM 737 O O . PHE A 1 98 ? 0.092 3.527 -12.893 1.00 95.12 98 PHE A O 1
ATOM 744 N N . ARG A 1 99 ? 0.298 1.650 -14.081 1.00 95.75 99 ARG A N 1
ATOM 745 C CA . ARG A 1 99 ? -0.934 1.038 -13.596 1.00 95.75 99 ARG A CA 1
ATOM 746 C C . ARG A 1 99 ? -0.594 0.196 -12.370 1.00 95.75 99 ARG A C 1
ATOM 748 O O . ARG A 1 99 ? 0.151 -0.774 -12.481 1.00 95.75 99 ARG A O 1
ATOM 755 N N . THR A 1 100 ? -1.155 0.553 -11.218 1.00 96.25 100 THR A N 1
ATOM 756 C CA . THR A 1 100 ? -0.946 -0.181 -9.961 1.00 96.25 100 THR A CA 1
ATOM 757 C C . THR A 1 100 ? -2.133 -1.087 -9.658 1.00 96.25 100 THR A C 1
ATOM 759 O O . THR A 1 100 ? -3.280 -0.651 -9.717 1.00 96.25 100 THR A O 1
ATOM 762 N N . THR A 1 101 ? -1.856 -2.340 -9.311 1.00 96.94 101 THR A N 1
ATOM 763 C CA . THR A 1 101 ? -2.833 -3.290 -8.772 1.00 96.94 101 THR A CA 1
ATOM 764 C C . THR A 1 101 ? -2.356 -3.748 -7.404 1.00 96.94 101 THR A C 1
ATOM 766 O O . THR A 1 101 ? -1.236 -4.225 -7.284 1.00 96.94 101 THR A O 1
ATOM 769 N N . VAL A 1 102 ? -3.204 -3.628 -6.384 1.00 96.31 102 VAL A N 1
ATOM 770 C CA . VAL A 1 102 ? -2.915 -4.088 -5.018 1.00 96.31 102 VAL A CA 1
ATOM 771 C C . VAL A 1 102 ? -3.905 -5.190 -4.676 1.00 96.31 102 VAL A C 1
ATOM 773 O O . VAL A 1 102 ? -5.117 -4.977 -4.728 1.00 96.31 102 VAL A O 1
ATOM 776 N N . ARG A 1 103 ? -3.409 -6.372 -4.318 1.00 94.88 103 ARG A N 1
ATOM 777 C CA . ARG A 1 103 ? -4.217 -7.481 -3.805 1.00 94.88 103 ARG A CA 1
ATOM 778 C C . ARG A 1 103 ? -3.770 -7.798 -2.390 1.00 94.88 103 ARG A C 1
ATOM 780 O O . ARG A 1 103 ? -2.580 -7.811 -2.095 1.00 94.88 103 ARG A O 1
ATOM 787 N N . SER A 1 104 ? -4.737 -8.071 -1.525 1.00 93.44 104 SER A N 1
ATOM 788 C CA . SER A 1 104 ? -4.494 -8.524 -0.161 1.00 93.44 104 SER A CA 1
ATOM 789 C C . SER A 1 104 ? -5.246 -9.827 0.064 1.00 93.44 104 SER A C 1
ATOM 791 O O . SER A 1 104 ? -6.414 -9.938 -0.313 1.00 93.44 104 SER A O 1
ATOM 793 N N . VAL A 1 105 ? -4.569 -10.817 0.639 1.00 90.94 105 VAL A N 1
ATOM 794 C CA . VAL A 1 105 ? -5.135 -12.135 0.928 1.00 90.94 105 VAL A CA 1
ATOM 795 C C . VAL A 1 105 ? -4.912 -12.448 2.400 1.00 90.94 105 VAL A C 1
ATOM 797 O O . VAL A 1 105 ? -3.779 -12.466 2.883 1.00 90.94 105 VAL A O 1
ATOM 800 N N . ALA A 1 106 ? -6.004 -12.713 3.115 1.00 89.31 106 ALA A N 1
ATOM 801 C CA . ALA A 1 106 ? -5.939 -13.332 4.430 1.00 89.31 106 ALA A CA 1
ATOM 802 C C . ALA A 1 106 ? -5.647 -14.824 4.238 1.00 89.31 106 ALA A C 1
ATOM 804 O O . ALA A 1 106 ? -6.451 -15.546 3.649 1.00 89.31 106 ALA A O 1
ATOM 805 N N . VAL A 1 107 ? -4.478 -15.265 4.694 1.00 88.69 107 VAL A N 1
ATOM 806 C CA . VAL A 1 107 ? -4.047 -16.662 4.593 1.00 88.69 107 VAL A CA 1
ATOM 807 C C . VAL A 1 107 ? -4.313 -17.355 5.923 1.00 88.69 107 VAL A C 1
ATOM 809 O O . VAL A 1 107 ? -4.013 -16.812 6.986 1.00 88.69 107 VAL A O 1
ATOM 812 N N . GLU A 1 108 ? -4.893 -18.553 5.869 1.00 88.44 108 GLU A N 1
ATOM 813 C CA . GLU A 1 108 ? -5.164 -19.347 7.066 1.00 88.44 108 GLU A CA 1
ATOM 814 C C . GLU A 1 108 ? -3.870 -19.607 7.854 1.00 88.44 108 GLU A C 1
ATOM 816 O O . GLU A 1 108 ? -2.844 -19.995 7.294 1.00 88.44 108 GLU A O 1
ATOM 821 N N . GLY A 1 109 ? -3.915 -19.368 9.166 1.00 86.00 109 GLY A N 1
ATOM 822 C CA . GLY A 1 109 ? -2.758 -19.521 10.049 1.00 86.00 109 GLY A CA 1
ATOM 823 C C . GLY A 1 109 ? -1.768 -18.349 10.035 1.00 86.00 109 GLY A C 1
ATOM 824 O O . GLY A 1 109 ? -0.786 -18.392 10.779 1.00 86.00 109 GLY A O 1
ATOM 825 N N . GLU A 1 110 ? -2.010 -17.288 9.256 1.00 86.50 110 GLU A N 1
ATOM 826 C CA . GLU A 1 110 ? -1.211 -16.061 9.300 1.00 86.50 110 GLU A CA 1
ATOM 827 C C . GLU A 1 110 ? -1.928 -14.931 10.049 1.00 86.50 110 GLU A C 1
ATOM 829 O O . GLU A 1 110 ? -3.108 -14.660 9.849 1.00 86.50 110 GLU A O 1
ATOM 834 N N . LEU A 1 111 ? -1.182 -14.242 10.920 1.00 83.12 111 LEU A N 1
ATOM 835 C CA . LEU A 1 111 ? -1.686 -13.094 11.688 1.00 83.12 111 LEU A CA 1
ATOM 836 C C . LEU A 1 111 ? -1.731 -11.796 10.876 1.00 83.12 111 LEU A C 1
ATOM 838 O O . LEU A 1 111 ? -2.307 -10.806 11.320 1.00 83.12 111 LEU A O 1
ATOM 842 N N . ILE A 1 112 ? -1.069 -11.780 9.724 1.00 88.12 112 ILE A N 1
ATOM 843 C CA . ILE A 1 112 ? -0.971 -10.622 8.846 1.00 88.12 112 ILE A CA 1
ATOM 844 C C . ILE A 1 112 ? -1.300 -11.061 7.424 1.00 88.12 112 ILE A C 1
ATOM 846 O O . ILE A 1 112 ? -0.914 -12.161 7.028 1.00 88.12 112 ILE A O 1
ATOM 850 N N . PRO A 1 113 ? -2.024 -10.235 6.658 1.00 91.19 113 PRO A N 1
ATOM 851 C CA . PRO A 1 113 ? -2.345 -10.569 5.287 1.00 91.19 113 PRO A CA 1
ATOM 852 C C . PRO A 1 113 ? -1.083 -10.574 4.424 1.00 91.19 113 PRO A C 1
ATOM 854 O O . PRO A 1 113 ? -0.133 -9.821 4.661 1.00 91.19 113 PRO A O 1
ATOM 857 N N . GLN A 1 114 ? -1.113 -11.394 3.382 1.00 94.75 114 GLN A N 1
ATOM 858 C CA . GLN A 1 114 ? -0.144 -11.320 2.302 1.00 94.75 114 GLN A CA 1
ATOM 859 C C . GLN A 1 114 ? -0.595 -10.267 1.291 1.00 94.75 114 GLN A C 1
ATOM 861 O O . GLN A 1 114 ? -1.789 -10.135 1.006 1.00 94.75 114 GLN A O 1
ATOM 866 N N . PHE A 1 115 ? 0.363 -9.525 0.750 1.00 96.19 115 PHE A N 1
ATOM 867 C CA . PHE A 1 115 ? 0.145 -8.540 -0.297 1.00 96.19 115 PHE A CA 1
ATOM 868 C C . PHE A 1 115 ? 0.815 -9.002 -1.584 1.00 96.19 115 PHE A C 1
ATOM 870 O O . PHE A 1 115 ? 1.964 -9.445 -1.567 1.00 96.19 115 PHE A O 1
ATOM 877 N N . ASP A 1 116 ? 0.079 -8.879 -2.683 1.00 96.81 116 ASP A N 1
ATOM 878 C CA . ASP A 1 116 ? 0.573 -9.048 -4.045 1.00 96.81 116 ASP A CA 1
ATOM 879 C C . ASP A 1 116 ? 0.299 -7.738 -4.786 1.00 96.81 116 ASP A C 1
ATOM 881 O O . ASP A 1 116 ? -0.860 -7.367 -5.016 1.00 96.81 116 ASP A O 1
ATOM 885 N N . VAL A 1 117 ? 1.363 -6.984 -5.048 1.00 97.81 117 VAL A N 1
ATOM 886 C CA . VAL A 1 117 ? 1.299 -5.657 -5.658 1.00 97.81 117 VAL A CA 1
ATOM 887 C C . VAL A 1 117 ? 2.030 -5.682 -6.983 1.00 97.81 117 VAL A C 1
ATOM 889 O O . VAL A 1 117 ? 3.168 -6.134 -7.076 1.00 97.81 117 VAL A O 1
ATOM 892 N N . GLU A 1 118 ? 1.381 -5.154 -8.010 1.00 97.94 118 GLU A N 1
ATOM 893 C CA . GLU A 1 118 ? 1.949 -5.046 -9.344 1.00 97.94 118 GLU A CA 1
ATOM 894 C C . GLU A 1 118 ? 1.904 -3.596 -9.806 1.00 97.94 118 GLU A C 1
ATOM 896 O O . GLU A 1 118 ? 0.829 -2.999 -9.901 1.00 97.94 118 GLU A O 1
ATOM 901 N N . HIS A 1 119 ? 3.069 -3.049 -10.143 1.00 97.81 119 HIS A N 1
ATOM 902 C CA . HIS A 1 119 ? 3.189 -1.790 -10.866 1.00 97.81 119 HIS A CA 1
ATOM 903 C C . HIS A 1 119 ? 3.605 -2.104 -12.302 1.00 97.81 119 HIS A C 1
ATOM 905 O O . HIS A 1 119 ? 4.701 -2.610 -12.544 1.00 97.81 119 HIS A O 1
ATOM 911 N N . VAL A 1 120 ? 2.724 -1.826 -13.262 1.00 97.88 120 VAL A N 1
ATOM 912 C CA . VAL A 1 120 ? 2.971 -2.073 -14.688 1.00 97.88 120 VAL A CA 1
ATOM 913 C C . VAL A 1 120 ? 3.129 -0.745 -15.409 1.00 97.88 120 VAL A C 1
ATOM 915 O O . VAL A 1 120 ? 2.212 0.074 -15.387 1.00 97.88 120 VAL A O 1
ATOM 918 N N . ALA A 1 121 ? 4.276 -0.544 -16.049 1.00 97.25 121 ALA A N 1
ATOM 919 C CA . ALA A 1 121 ? 4.553 0.609 -16.891 1.00 97.25 121 ALA A CA 1
ATOM 920 C C . ALA A 1 121 ? 4.622 0.191 -18.358 1.00 97.25 121 ALA A C 1
ATOM 922 O O . ALA A 1 121 ? 5.305 -0.773 -18.708 1.00 97.25 121 ALA A O 1
ATOM 923 N N . GLU A 1 122 ? 3.951 0.952 -19.214 1.00 96.31 122 GLU A N 1
ATOM 924 C CA . GLU A 1 122 ? 4.081 0.831 -20.663 1.00 96.31 122 GLU A CA 1
ATOM 925 C C . GLU A 1 122 ? 5.145 1.820 -21.131 1.00 96.31 122 GLU A C 1
ATOM 927 O O . GLU A 1 122 ? 4.980 3.030 -20.968 1.00 96.31 122 GLU A O 1
ATOM 932 N N . THR A 1 123 ? 6.239 1.310 -21.695 1.00 95.00 123 THR A N 1
ATOM 933 C CA . THR A 1 123 ? 7.305 2.138 -22.272 1.00 95.00 123 THR A CA 1
ATOM 934 C C . THR A 1 123 ? 7.312 2.003 -23.790 1.00 95.00 123 THR A C 1
ATOM 936 O O . THR A 1 123 ? 6.730 1.074 -24.352 1.00 95.00 123 THR A O 1
ATOM 939 N N . VAL A 1 124 ? 8.031 2.896 -24.473 1.00 93.62 124 VAL A N 1
ATOM 940 C CA . VAL A 1 124 ? 8.227 2.799 -25.931 1.00 93.62 124 VAL A CA 1
ATOM 941 C C . VAL A 1 124 ? 8.973 1.525 -26.355 1.00 93.62 124 VAL A C 1
ATOM 943 O O . VAL A 1 124 ? 8.823 1.084 -27.488 1.00 93.62 124 VAL A O 1
ATOM 946 N N . GLU A 1 125 ? 9.726 0.911 -25.438 1.00 96.12 125 GLU A N 1
ATOM 947 C CA . GLU A 1 125 ? 10.526 -0.304 -25.652 1.00 96.12 125 GLU A CA 1
ATOM 948 C C . GLU A 1 125 ? 9.823 -1.583 -25.144 1.00 96.12 125 GLU A C 1
ATOM 950 O O . GLU A 1 125 ? 10.406 -2.669 -25.157 1.00 96.12 125 GLU A O 1
ATOM 955 N N . GLY A 1 126 ? 8.572 -1.467 -24.685 1.00 96.12 126 GLY A N 1
ATOM 956 C CA . GLY A 1 126 ? 7.760 -2.566 -24.159 1.00 96.12 126 GLY A CA 1
ATOM 957 C C . GLY A 1 126 ? 7.347 -2.389 -22.696 1.00 96.12 126 GLY A C 1
ATOM 958 O O . GLY A 1 126 ? 7.730 -1.431 -22.020 1.00 96.12 126 GLY A O 1
ATOM 959 N N . ALA A 1 127 ? 6.538 -3.326 -22.204 1.00 97.25 127 ALA A N 1
ATOM 960 C CA . ALA A 1 127 ? 6.024 -3.290 -20.842 1.00 97.25 127 ALA A CA 1
ATOM 961 C C . ALA A 1 127 ? 7.087 -3.708 -19.815 1.00 97.25 127 ALA A C 1
ATOM 963 O O . ALA A 1 127 ? 7.829 -4.676 -20.015 1.00 97.25 127 ALA A O 1
ATOM 964 N N . VAL A 1 128 ? 7.104 -3.014 -18.678 1.00 98.31 128 VAL A N 1
ATOM 965 C CA . VAL A 1 128 ? 7.876 -3.387 -17.491 1.00 98.31 128 VAL A CA 1
ATOM 966 C C . VAL A 1 128 ? 6.915 -3.626 -16.337 1.00 98.31 128 VAL A C 1
ATOM 968 O O . VAL A 1 128 ? 6.057 -2.795 -16.043 1.00 98.31 128 VAL A O 1
ATOM 971 N N . ARG A 1 129 ? 7.074 -4.762 -15.661 1.00 98.38 129 ARG A N 1
ATOM 972 C CA . ARG A 1 129 ? 6.297 -5.138 -14.480 1.00 98.38 129 ARG A CA 1
ATOM 973 C C . ARG A 1 129 ? 7.201 -5.188 -13.264 1.00 98.38 129 ARG A C 1
ATOM 975 O O . ARG A 1 129 ? 8.214 -5.882 -13.275 1.00 98.38 129 ARG A O 1
ATOM 982 N N . ILE A 1 130 ? 6.790 -4.498 -12.211 1.00 98.25 130 ILE A N 1
ATOM 983 C CA . ILE A 1 130 ? 7.410 -4.570 -10.895 1.00 98.25 130 ILE A CA 1
ATOM 984 C C . ILE A 1 130 ? 6.437 -5.300 -9.981 1.00 98.25 130 ILE A C 1
ATOM 986 O O . ILE A 1 130 ? 5.370 -4.777 -9.661 1.00 98.25 130 ILE A O 1
ATOM 990 N N . GLY A 1 131 ? 6.78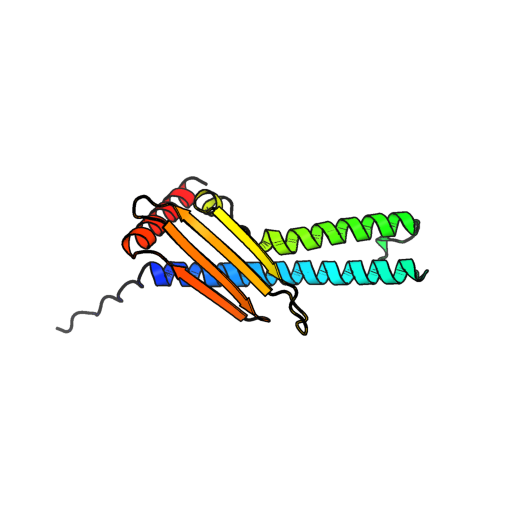3 -6.537 -9.638 1.00 98.19 131 GLY A N 1
ATOM 991 C CA . GLY A 1 131 ? 5.998 -7.392 -8.759 1.00 98.19 131 GLY A CA 1
ATOM 992 C C . GLY A 1 131 ? 6.544 -7.341 -7.342 1.00 98.19 131 GLY A C 1
ATOM 993 O O . GLY A 1 131 ? 7.744 -7.505 -7.139 1.00 98.19 131 GLY A O 1
ATOM 994 N N . ILE A 1 132 ? 5.670 -7.139 -6.365 1.00 98.31 132 ILE A N 1
ATOM 995 C CA . ILE A 1 132 ? 6.001 -7.129 -4.944 1.00 98.31 132 ILE A CA 1
ATOM 996 C C . ILE A 1 132 ? 5.133 -8.176 -4.260 1.00 98.31 132 ILE A C 1
ATOM 998 O O . ILE A 1 132 ? 3.908 -8.130 -4.350 1.00 98.31 132 ILE A O 1
ATOM 1002 N N . LYS A 1 133 ? 5.767 -9.098 -3.539 1.00 97.31 133 LYS A N 1
ATOM 1003 C CA . LYS A 1 133 ? 5.073 -10.114 -2.745 1.00 97.31 133 LYS A CA 1
ATOM 1004 C C . LYS A 1 133 ? 5.529 -10.064 -1.304 1.00 97.31 133 LYS A C 1
ATOM 1006 O O . LYS A 1 133 ? 6.729 -10.107 -1.036 1.00 97.31 133 LYS A O 1
ATOM 1011 N N . SER A 1 134 ? 4.580 -10.026 -0.375 1.00 95.31 134 SER A N 1
ATOM 1012 C CA . SER A 1 134 ? 4.877 -10.173 1.047 1.00 95.31 134 SER A CA 1
ATOM 1013 C C . SER A 1 134 ? 4.479 -11.552 1.560 1.00 95.31 134 SER A C 1
ATOM 1015 O O . SER A 1 134 ? 3.405 -12.059 1.247 1.00 95.31 134 SER A O 1
ATOM 1017 N N . TRP A 1 135 ? 5.315 -12.130 2.420 1.00 91.56 135 TRP A N 1
ATOM 1018 C CA . TRP A 1 135 ? 4.959 -13.301 3.221 1.00 91.56 135 TRP A CA 1
ATOM 1019 C C . TRP A 1 135 ? 5.456 -13.086 4.643 1.00 91.56 135 TRP A C 1
ATOM 1021 O O . TRP A 1 135 ? 6.644 -12.826 4.882 1.00 91.56 135 TRP A O 1
ATOM 1031 N N . ARG A 1 136 ? 4.549 -13.166 5.620 1.00 87.62 136 ARG A N 1
ATOM 1032 C CA . ARG A 1 136 ? 4.832 -12.674 6.972 1.00 87.62 136 ARG A CA 1
ATOM 1033 C C . ARG A 1 136 ? 5.423 -11.250 6.893 1.00 87.62 136 ARG A C 1
ATOM 1035 O O . ARG A 1 136 ? 4.832 -10.373 6.280 1.00 87.62 136 ARG A O 1
ATOM 1042 N N . ARG A 1 137 ? 6.594 -11.016 7.496 1.00 89.69 137 ARG A N 1
ATOM 1043 C CA . ARG A 1 137 ? 7.311 -9.727 7.471 1.00 89.69 137 ARG A CA 1
ATOM 1044 C C . ARG A 1 137 ? 8.384 -9.627 6.386 1.00 89.69 137 ARG A C 1
ATOM 1046 O O . ARG A 1 137 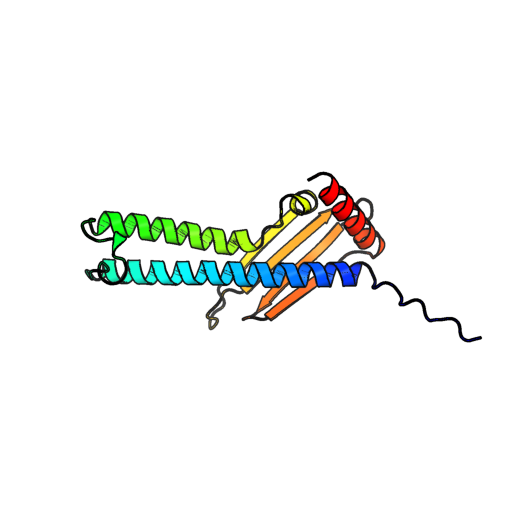? 9.177 -8.693 6.408 1.00 89.69 137 ARG A O 1
ATOM 1053 N N . ASN A 1 138 ? 8.446 -10.598 5.484 1.00 93.12 138 ASN A N 1
ATOM 1054 C CA . ASN A 1 138 ? 9.394 -10.576 4.383 1.00 93.12 138 ASN A CA 1
ATOM 1055 C C . ASN A 1 138 ? 8.734 -9.990 3.144 1.00 93.12 138 ASN A C 1
ATOM 1057 O O . ASN A 1 138 ? 7.522 -10.123 2.953 1.00 93.12 138 ASN A O 1
ATOM 1061 N N . ILE A 1 139 ? 9.554 -9.370 2.305 1.00 96.56 139 ILE A N 1
ATOM 1062 C CA . ILE A 1 139 ? 9.126 -8.729 1.071 1.00 96.56 139 ILE A CA 1
ATOM 1063 C C . ILE A 1 139 ? 10.092 -9.152 -0.028 1.00 96.56 139 ILE A C 1
ATOM 1065 O O . ILE A 1 139 ? 11.303 -9.038 0.141 1.00 96.56 139 ILE A O 1
ATOM 1069 N N . GLY A 1 140 ? 9.546 -9.661 -1.126 1.00 97.50 140 GLY A N 1
ATOM 1070 C CA . GLY A 1 140 ? 10.273 -9.913 -2.363 1.00 97.50 140 GLY A CA 1
ATOM 1071 C C . GLY A 1 140 ? 9.826 -8.926 -3.429 1.00 97.50 140 GLY A C 1
ATOM 1072 O O . GLY A 1 140 ? 8.630 -8.650 -3.542 1.00 97.50 140 GLY A O 1
ATOM 1073 N N . VAL A 1 141 ? 10.780 -8.415 -4.201 1.00 98.25 141 VAL A N 1
ATOM 1074 C CA . VAL A 1 141 ? 10.534 -7.533 -5.343 1.00 98.25 141 VAL A CA 1
ATOM 1075 C C . VAL A 1 141 ? 11.193 -8.127 -6.577 1.00 98.25 141 VAL A C 1
ATOM 1077 O O . VAL A 1 141 ? 12.314 -8.622 -6.512 1.00 98.25 141 VAL A O 1
ATOM 1080 N N . GLU A 1 142 ? 10.493 -8.075 -7.702 1.00 98.12 142 GLU A N 1
ATOM 1081 C CA . GLU A 1 142 ? 10.981 -8.557 -8.987 1.00 98.12 142 GLU A CA 1
ATOM 1082 C C . GLU A 1 142 ? 10.700 -7.518 -10.075 1.00 98.12 142 GLU A C 1
ATOM 1084 O O . GLU A 1 142 ? 9.578 -7.022 -10.194 1.00 98.12 142 GLU A O 1
ATOM 1089 N N . VAL A 1 143 ? 11.712 -7.207 -10.889 1.00 98.06 143 VAL A N 1
ATOM 1090 C CA . VAL A 1 143 ? 11.594 -6.312 -12.049 1.00 98.06 143 VAL A CA 1
ATOM 1091 C C . VAL A 1 143 ? 11.669 -7.144 -13.323 1.00 98.06 143 VAL A C 1
ATOM 1093 O O . VAL A 1 143 ? 12.693 -7.767 -13.609 1.00 98.06 143 VAL A O 1
ATOM 1096 N N . ILE A 1 144 ? 10.603 -7.125 -14.118 1.00 97.94 144 ILE A N 1
ATOM 1097 C CA . ILE A 1 144 ? 10.407 -7.998 -15.280 1.00 97.94 144 ILE A CA 1
ATOM 1098 C C . ILE A 1 144 ? 10.163 -7.148 -16.521 1.00 97.94 144 ILE A C 1
ATOM 1100 O O . ILE A 1 144 ? 9.368 -6.216 -16.500 1.00 97.94 144 ILE A O 1
ATOM 1104 N N . GLY A 1 145 ? 10.844 -7.490 -17.608 1.00 97.00 145 GLY A N 1
ATOM 1105 C CA . GLY A 1 145 ? 10.853 -6.743 -18.868 1.00 97.00 145 GLY A CA 1
ATOM 1106 C C . GLY A 1 145 ? 12.214 -6.883 -19.543 1.00 97.00 145 GLY A C 1
ATOM 1107 O O . GLY A 1 145 ? 13.155 -7.363 -18.908 1.00 97.00 145 GLY A O 1
ATOM 1108 N N . SER A 1 146 ? 12.347 -6.482 -20.807 1.00 97.62 146 SER A N 1
ATOM 1109 C CA . SER A 1 146 ? 13.658 -6.424 -21.473 1.00 97.62 146 SER A CA 1
ATOM 1110 C C . SER A 1 146 ? 14.540 -5.341 -20.839 1.00 97.62 146 SER A C 1
ATOM 1112 O O . SER A 1 146 ? 14.032 -4.391 -20.245 1.00 97.62 146 SER A O 1
ATOM 1114 N N . ASP A 1 147 ? 15.865 -5.444 -20.970 1.00 96.56 147 ASP A N 1
ATOM 1115 C CA . ASP A 1 147 ? 16.764 -4.401 -20.449 1.00 96.56 147 ASP A CA 1
ATOM 1116 C C . ASP A 1 147 ? 16.533 -3.044 -21.133 1.00 96.56 147 ASP A C 1
ATOM 1118 O O . ASP A 1 147 ? 16.647 -2.004 -20.489 1.00 96.56 147 ASP A O 1
ATOM 1122 N N . THR A 1 148 ? 16.136 -3.031 -22.411 1.00 96.62 148 THR A N 1
ATOM 1123 C CA . THR A 1 148 ? 15.758 -1.797 -23.118 1.00 96.62 148 THR A CA 1
ATOM 1124 C C . THR A 1 148 ? 14.512 -1.153 -22.510 1.00 96.62 148 THR A C 1
ATOM 1126 O O . THR A 1 148 ? 14.538 0.041 -22.218 1.00 96.62 148 THR A O 1
ATOM 1129 N N . ALA A 1 149 ? 13.466 -1.936 -22.222 1.00 97.56 149 ALA A N 1
ATOM 1130 C CA . ALA A 1 149 ? 12.251 -1.456 -21.560 1.00 97.56 149 ALA A CA 1
ATOM 1131 C C . ALA A 1 149 ? 12.524 -0.950 -20.141 1.00 97.56 149 ALA A C 1
ATOM 1133 O O . ALA A 1 149 ? 12.040 0.108 -19.750 1.00 97.56 149 ALA A O 1
ATOM 1134 N N . VAL A 1 150 ? 13.359 -1.658 -19.381 1.00 97.31 150 VAL A N 1
ATOM 1135 C CA . VAL A 1 150 ? 13.764 -1.256 -18.026 1.00 97.31 150 VAL A CA 1
ATOM 1136 C C . VAL A 1 150 ? 14.546 0.063 -18.038 1.00 97.31 150 VAL A C 1
ATOM 1138 O O . VAL A 1 150 ? 14.279 0.945 -17.222 1.00 97.31 150 VAL A O 1
ATOM 1141 N N . ASN A 1 151 ? 15.463 0.245 -18.991 1.00 95.88 151 ASN A N 1
ATOM 1142 C CA . ASN A 1 151 ? 16.178 1.510 -19.165 1.00 95.88 151 ASN A CA 1
ATOM 1143 C C . ASN A 1 151 ? 15.234 2.654 -19.575 1.00 95.88 151 ASN A C 1
ATOM 1145 O O . ASN A 1 151 ? 15.337 3.758 -19.036 1.00 95.88 151 ASN A O 1
ATOM 1149 N N . ALA A 1 152 ? 14.289 2.390 -20.485 1.00 95.75 152 ALA A N 1
ATOM 1150 C CA . ALA A 1 152 ? 13.284 3.364 -20.904 1.00 95.75 152 ALA A CA 1
ATOM 1151 C C . ALA A 1 152 ? 12.373 3.786 -19.739 1.00 95.75 152 ALA A C 1
ATOM 1153 O O . ALA A 1 152 ? 12.103 4.976 -19.573 1.00 95.75 152 ALA A O 1
ATOM 1154 N N . LEU A 1 153 ? 11.968 2.839 -18.886 1.00 95.94 153 LEU A N 1
ATOM 1155 C CA . LEU A 1 153 ? 11.204 3.126 -17.673 1.00 95.94 153 LEU A CA 1
ATOM 1156 C C . LEU A 1 153 ? 11.973 4.057 -16.732 1.00 95.94 153 LEU A C 1
ATOM 1158 O O . LEU A 1 153 ? 11.408 5.029 -16.238 1.00 95.94 153 LEU A O 1
ATOM 1162 N N . ASN A 1 154 ? 13.259 3.793 -16.496 1.00 93.88 154 ASN A N 1
ATOM 1163 C CA . ASN A 1 154 ? 14.071 4.638 -15.622 1.00 93.88 154 ASN A CA 1
ATOM 1164 C C . ASN A 1 154 ? 14.136 6.090 -16.129 1.00 93.88 154 ASN A C 1
ATOM 1166 O O . ASN A 1 154 ? 13.967 7.030 -15.352 1.00 93.88 154 ASN A O 1
ATOM 1170 N N . ALA A 1 155 ? 14.295 6.279 -17.443 1.00 91.88 155 ALA A N 1
ATOM 1171 C CA . ALA A 1 155 ? 14.244 7.605 -18.055 1.00 91.88 155 ALA A CA 1
ATOM 1172 C C . ALA A 1 155 ? 12.859 8.264 -17.903 1.00 91.88 155 ALA A C 1
ATOM 1174 O O . ALA A 1 155 ? 12.770 9.442 -17.559 1.00 91.88 155 ALA A O 1
ATOM 1175 N N . GLN A 1 156 ? 11.777 7.507 -18.104 1.00 91.31 156 GLN A N 1
ATOM 1176 C CA . GLN A 1 156 ? 10.407 7.995 -17.933 1.00 91.31 156 GLN A CA 1
ATOM 1177 C C . GLN A 1 156 ? 10.125 8.429 -16.488 1.00 91.31 156 GLN A C 1
ATOM 1179 O O . GLN A 1 156 ? 9.562 9.502 -16.274 1.00 91.31 156 GLN A O 1
ATOM 1184 N N . MET A 1 157 ? 10.555 7.643 -15.497 1.00 91.00 157 MET A N 1
ATOM 1185 C CA . MET A 1 157 ? 10.425 7.988 -14.079 1.00 91.00 157 MET A CA 1
ATOM 1186 C C . MET A 1 157 ? 11.212 9.256 -13.730 1.00 91.00 157 MET A C 1
ATOM 1188 O O . MET A 1 157 ? 10.697 10.111 -13.011 1.00 91.00 157 MET A O 1
ATOM 1192 N N . ALA A 1 158 ? 12.427 9.414 -14.266 1.00 87.81 158 ALA A N 1
ATOM 1193 C CA . ALA A 1 158 ? 13.233 10.616 -14.057 1.00 87.81 158 ALA A CA 1
ATOM 1194 C C . ALA A 1 158 ? 12.570 11.870 -14.654 1.00 87.81 158 ALA A C 1
ATOM 1196 O O . ALA A 1 158 ? 12.521 12.913 -14.004 1.00 87.81 158 ALA A O 1
ATOM 1197 N N . LEU A 1 159 ? 12.010 11.769 -15.865 1.00 85.69 159 LEU A N 1
ATOM 1198 C CA . LEU A 1 159 ? 11.272 12.865 -16.499 1.00 85.69 159 LEU A CA 1
ATOM 1199 C C . LEU A 1 159 ? 9.980 13.202 -15.744 1.00 85.69 159 LEU A C 1
ATOM 1201 O O . LEU A 1 159 ? 9.688 14.376 -15.530 1.00 85.69 159 LEU A O 1
ATOM 1205 N N . GLY A 1 160 ? 9.232 12.186 -15.304 1.00 80.56 160 GLY A N 1
ATOM 1206 C CA . GLY A 1 160 ? 8.021 12.365 -14.504 1.00 80.56 160 GLY A CA 1
ATOM 1207 C C . GLY A 1 160 ? 8.299 13.070 -13.176 1.00 80.56 160 GLY A C 1
ATOM 1208 O O . GLY A 1 160 ? 7.558 13.972 -12.798 1.00 80.56 160 GLY A O 1
ATOM 1209 N N . ALA A 1 161 ? 9.409 12.733 -12.515 1.00 77.88 161 ALA A N 1
ATOM 1210 C CA . ALA A 1 161 ? 9.825 13.375 -11.270 1.00 77.88 161 ALA A CA 1
ATOM 1211 C C . ALA A 1 161 ? 10.222 14.853 -11.435 1.00 77.88 161 ALA A C 1
ATOM 1213 O O . ALA A 1 161 ? 10.094 15.614 -10.483 1.00 77.88 161 ALA A O 1
ATOM 1214 N N . LEU A 1 162 ? 10.691 15.270 -12.616 1.00 79.06 162 LEU A N 1
ATOM 1215 C CA . LEU A 1 162 ? 11.003 16.677 -12.908 1.00 79.06 162 LEU A CA 1
ATOM 1216 C C . LEU A 1 162 ? 9.758 17.520 -13.221 1.00 79.06 162 LEU A C 1
ATOM 1218 O O . LEU A 1 162 ? 9.816 18.744 -13.130 1.00 79.06 162 LEU A O 1
ATOM 1222 N N . ALA A 1 163 ? 8.666 16.879 -13.641 1.00 74.00 163 ALA A N 1
ATOM 1223 C CA . ALA A 1 163 ? 7.426 17.542 -14.041 1.00 74.00 163 ALA A CA 1
ATOM 1224 C C . ALA A 1 163 ? 6.365 17.610 -12.923 1.00 74.00 163 ALA A C 1
ATOM 1226 O O . ALA A 1 163 ? 5.337 18.261 -13.118 1.00 74.00 163 ALA A O 1
ATOM 1227 N N . ALA A 1 164 ? 6.594 16.916 -11.804 1.00 61.56 164 ALA A N 1
ATOM 1228 C CA . ALA A 1 164 ? 5.707 16.832 -10.641 1.00 61.56 164 ALA A CA 1
ATOM 1229 C C . ALA A 1 164 ? 6.041 17.891 -9.582 1.00 61.56 164 ALA A C 1
ATOM 1231 O O . ALA A 1 164 ? 5.082 18.374 -8.936 1.00 61.56 164 ALA A O 1
#

pLDDT: mean 90.44, std 11.87, range [35.19, 98.38]

Sequence (164 aa):
MTRPDLTAEKPVREQLQELFEQMAQRSFAASMNSLNRVNFYDGVTARLEAGGDISEDVPEATGLSQDEVMAVARKLRQQAAGAAISAWELSAALASSFRTTVRSVAVEGELIPQFDVEHVAETVEGAVRIGIKSWRRNIGVEVIGSDTAVNALNAQMALGALAA

Radius of gyration: 21.86 Å; chains: 1; bounding box: 75×37×57 Å